Protein AF-G3I0Z3-F1 (afdb_monomer)

Secondary structure (DSSP, 8-state):
-EETTEE--EEEEE-SSS-EEEEEEETTTTEEEEE-GGGT-GGG-S-SS-EEEEEEEEPTTSSEEEEEEEETTSEEEEEEEETTTTEEEEEEEEE-SS------------S--SS--SS-------

Sequence (126 aa):
VQVGDQLETVFLLSGNDPAIHLYKENEELHQFEEQPVENLFPELTNLTSSVLWLDVRNLPGSSRRLSALGCQSGYVRVAHVDQKNREILQTWTVLQDGPISRVIVFSLSSPDALNFYSAFTFPFVV

Nearest PDB structures (foldseek):
  7fik-assembly1_H  TM=7.675E-01  e=3.551E-02  Xenopus laevis
  7b9c-assembly1_A  TM=4.647E-01  e=1.064E-01  Mus musculus
  7tbi-assembly1_Q1  TM=4.690E-01  e=2.293E-01  Saccharomyces cerevisiae
  7tbi-assembly1_Q2  TM=4.690E-01  e=2.558E-01  Saccharomyces cerevisiae
  2b5n-assembly4_D  TM=4.416E-01  e=3.756E-01  Homo sapiens

Radius of gyration: 16.63 Å; Cα contacts (8 Å, |Δi|>4): 247; chains: 1; bounding box: 37×35×47 Å

Solvent-accessible surface area (backbone atoms only — not comparable to full-atom values): 7728 Å² total; per-residue (Å²): 84,75,56,88,95,42,81,46,75,68,45,80,45,57,56,96,43,47,47,50,48,26,33,38,72,37,80,94,74,76,41,72,42,83,46,73,35,58,82,82,37,56,80,63,51,94,49,94,40,26,44,62,23,75,30,78,42,74,43,86,99,56,64,34,31,41,39,34,38,11,10,56,70,10,41,32,42,38,34,35,32,36,55,82,81,63,41,76,76,44,77,48,76,51,78,45,100,48,58,28,78,71,51,83,84,79,80,84,76,72,92,64,97,74,85,67,95,84,76,74,80,87,68,92,77,129

InterPro domains:
  IPR029982 Kaptin [PTHR15435] (1-112)

Foldseek 3Di:
DDDPPDDFDWDWDWDFDQAIWIWGADPVVRDTDTDDCLVQAVPRPDGPATWQEWDKADDPPAQKIWIWTWGQQQKIKIFIARRVVSDTPDMDIDHDPGGDNYDDDDDPDDPDPPDPVPDDDDDPDD

Organism: Cricetulus griseus (NCBI:txid10029)

Mean predicted aligned error: 8.07 Å

pLDDT: mean 86.12, std 18.74, range [33.62, 98.12]

Structure (mmCIF, N/CA/C/O backbone):
data_AF-G3I0Z3-F1
#
_entry.id   AF-G3I0Z3-F1
#
loop_
_atom_site.group_PDB
_atom_site.id
_atom_site.type_symbol
_atom_site.label_atom_id
_atom_site.label_alt_id
_atom_site.label_comp_id
_atom_site.label_asym_id
_atom_site.label_entity_id
_atom_site.label_seq_id
_atom_site.pdbx_PDB_ins_code
_atom_site.Cartn_x
_atom_site.Cartn_y
_atom_site.Cartn_z
_atom_site.occupancy
_atom_site.B_iso_or_equiv
_atom_site.auth_seq_id
_atom_site.auth_comp_id
_atom_site.auth_asym_id
_atom_site.auth_atom_id
_atom_site.pdbx_PDB_model_num
ATOM 1 N N . VAL A 1 1 ? -9.902 5.714 6.466 1.00 80.88 1 VAL A N 1
ATOM 2 C CA . VAL A 1 1 ? -9.617 4.358 6.995 1.00 80.88 1 VAL A CA 1
ATOM 3 C C . VAL A 1 1 ? -10.518 4.126 8.187 1.00 80.88 1 VAL A C 1
ATOM 5 O O . VAL A 1 1 ? -10.794 5.085 8.893 1.00 80.88 1 VAL A O 1
ATOM 8 N N . GLN A 1 2 ? -11.020 2.907 8.379 1.00 80.44 2 GLN A N 1
ATOM 9 C CA . GLN A 1 2 ? -11.811 2.588 9.566 1.00 80.44 2 GLN A CA 1
ATOM 10 C C . GLN A 1 2 ? -10.868 2.354 10.754 1.00 80.44 2 GLN A C 1
ATOM 12 O O . GLN A 1 2 ? -10.044 1.441 10.702 1.00 80.44 2 GLN A O 1
ATOM 17 N N . VAL A 1 3 ? -10.985 3.164 11.805 1.00 79.19 3 VAL A N 1
ATOM 18 C CA . VAL A 1 3 ? -10.242 3.017 13.063 1.00 79.19 3 VAL A CA 1
ATOM 19 C C . VAL A 1 3 ? -11.263 2.896 14.190 1.00 79.19 3 VAL A C 1
ATOM 21 O O . VAL A 1 3 ? -11.964 3.848 14.525 1.00 79.19 3 VAL A O 1
ATOM 24 N N . GLY A 1 4 ? -11.418 1.683 14.728 1.00 78.75 4 GLY A N 1
ATOM 25 C CA . GLY A 1 4 ? -12.546 1.372 15.611 1.00 78.75 4 GLY A CA 1
ATOM 26 C C . GLY A 1 4 ? -13.881 1.585 14.890 1.00 78.75 4 GLY A C 1
ATOM 27 O O . GLY A 1 4 ? -14.080 1.060 13.793 1.00 78.75 4 GLY A O 1
ATOM 28 N N . ASP A 1 5 ? -14.765 2.392 15.476 1.00 78.38 5 ASP A N 1
ATOM 29 C CA . ASP A 1 5 ? -16.071 2.741 14.896 1.00 78.38 5 ASP A CA 1
ATOM 30 C C . ASP A 1 5 ? -16.051 4.052 14.087 1.00 78.38 5 ASP A C 1
ATOM 32 O O . ASP A 1 5 ? -17.073 4.444 13.523 1.00 78.38 5 ASP A O 1
ATOM 36 N N . GLN A 1 6 ? -14.893 4.709 13.961 1.00 82.81 6 GLN A N 1
ATOM 37 C CA . GLN A 1 6 ? -14.759 5.988 13.264 1.00 82.81 6 GLN A CA 1
ATOM 38 C C . GLN A 1 6 ? -14.067 5.859 11.904 1.00 82.81 6 GLN A C 1
ATOM 40 O O . GLN A 1 6 ? -13.172 5.036 11.690 1.00 82.81 6 GLN A O 1
ATOM 45 N N . LEU A 1 7 ? -14.496 6.712 10.972 1.00 85.56 7 LEU A N 1
ATOM 46 C CA . LEU A 1 7 ? -13.832 6.918 9.692 1.00 85.56 7 LEU A CA 1
ATOM 47 C C . LEU A 1 7 ? -12.870 8.090 9.820 1.00 85.56 7 LEU A C 1
ATOM 49 O O . LEU A 1 7 ? -13.293 9.231 9.970 1.00 85.56 7 LEU A O 1
ATOM 53 N N . GLU A 1 8 ? -11.584 7.796 9.696 1.00 87.38 8 GLU A N 1
ATOM 54 C CA . GLU A 1 8 ? -10.531 8.800 9.783 1.00 87.38 8 GLU A CA 1
ATOM 55 C C . GLU A 1 8 ? -9.909 9.073 8.413 1.00 87.38 8 GLU A C 1
ATOM 57 O O . GLU A 1 8 ? -9.746 8.163 7.584 1.00 87.38 8 GLU A O 1
ATOM 62 N N . THR A 1 9 ? -9.523 10.326 8.185 1.00 90.00 9 THR A N 1
ATOM 63 C CA . THR A 1 9 ? -8.733 10.720 7.016 1.00 90.00 9 THR A CA 1
ATOM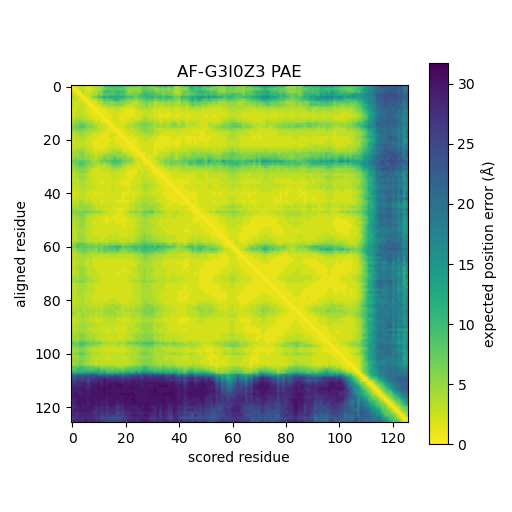 64 C C . THR A 1 9 ? -7.254 10.610 7.358 1.00 90.00 9 THR A C 1
ATOM 66 O O . THR A 1 9 ? -6.803 11.109 8.383 1.00 90.00 9 THR A O 1
ATOM 69 N N . VAL A 1 10 ? -6.500 9.944 6.490 1.00 94.06 10 VAL A N 1
ATOM 70 C CA . VAL A 1 10 ? -5.052 9.776 6.627 1.00 94.06 10 VAL A CA 1
ATOM 71 C C . VAL A 1 10 ? -4.386 10.030 5.285 1.00 94.06 10 VAL A C 1
ATOM 73 O O . VAL A 1 10 ? -4.999 9.809 4.236 1.00 94.06 10 VAL A O 1
ATOM 76 N N . PHE A 1 11 ? -3.126 10.444 5.317 1.00 95.19 11 PHE A N 1
ATOM 77 C CA . PHE A 1 11 ? -2.294 10.580 4.129 1.00 95.19 11 PHE A CA 1
ATOM 78 C C . PHE A 1 11 ? -1.256 9.466 4.087 1.00 95.19 11 PHE A C 1
ATOM 80 O O . PHE A 1 11 ? -0.644 9.138 5.099 1.00 95.19 11 PHE A O 1
ATOM 87 N N . LEU A 1 12 ? -1.062 8.890 2.903 1.00 96.38 12 LEU A N 1
ATOM 88 C CA . LEU A 1 12 ? 0.013 7.948 2.617 1.00 96.38 12 LEU A CA 1
ATOM 89 C C . LEU A 1 12 ? 0.968 8.623 1.641 1.00 96.38 12 LEU A C 1
ATOM 91 O O . LEU A 1 12 ? 0.545 9.037 0.561 1.00 96.38 12 LEU A O 1
ATOM 95 N N . LEU A 1 13 ? 2.234 8.740 2.024 1.00 96.12 13 LEU A N 1
ATOM 96 C CA . LEU A 1 13 ? 3.271 9.394 1.234 1.00 96.12 13 LEU A CA 1
ATOM 97 C C . LEU A 1 13 ? 4.432 8.428 1.030 1.00 96.12 13 LEU A C 1
ATOM 99 O O . LEU A 1 13 ? 4.866 7.779 1.974 1.00 96.12 13 LEU A O 1
ATOM 103 N N . SER A 1 14 ? 4.946 8.332 -0.193 1.00 94.75 14 SER A N 1
ATOM 104 C CA . SER A 1 14 ? 6.209 7.635 -0.446 1.00 94.75 14 SER A CA 1
ATOM 105 C C . SER A 1 14 ? 7.317 8.647 -0.710 1.00 94.75 14 SER A C 1
ATOM 107 O O . SER A 1 14 ? 7.067 9.710 -1.285 1.00 94.75 14 SER A O 1
ATOM 109 N N . GLY A 1 15 ? 8.520 8.321 -0.246 1.00 91.06 15 GLY A N 1
ATOM 110 C CA . GLY A 1 15 ? 9.726 9.116 -0.415 1.00 91.06 15 GLY A CA 1
ATOM 111 C C . GLY A 1 15 ? 10.734 8.460 -1.359 1.00 91.06 15 GLY A C 1
ATOM 112 O O . GLY A 1 15 ? 10.395 7.681 -2.248 1.00 91.06 15 GLY A O 1
ATOM 113 N N . ASN A 1 16 ? 12.007 8.799 -1.159 1.00 92.88 16 ASN A N 1
ATOM 114 C CA . ASN A 1 16 ? 13.136 8.183 -1.867 1.00 92.88 16 ASN A CA 1
ATOM 115 C C . ASN A 1 16 ? 13.752 7.008 -1.080 1.00 92.88 16 ASN A C 1
ATOM 117 O O . ASN A 1 16 ? 14.904 6.630 -1.280 1.00 92.88 16 ASN A O 1
ATOM 121 N N . ASP A 1 17 ? 12.995 6.455 -0.150 1.00 95.88 17 ASP A N 1
ATOM 122 C CA . ASP A 1 17 ? 13.341 5.337 0.703 1.00 95.88 17 ASP A CA 1
ATOM 123 C C . ASP A 1 17 ? 12.342 4.188 0.478 1.00 95.88 17 ASP A C 1
ATOM 125 O O . ASP A 1 17 ? 11.255 4.390 -0.074 1.00 95.88 17 ASP A O 1
ATOM 129 N N . PRO A 1 18 ? 12.691 2.945 0.848 1.00 95.69 18 PRO A N 1
ATOM 130 C CA . PRO A 1 18 ? 11.817 1.792 0.662 1.00 95.69 18 PRO A CA 1
ATOM 131 C C . PRO A 1 18 ? 10.715 1.744 1.738 1.00 95.69 18 PRO A C 1
ATOM 133 O O . PRO A 1 18 ? 10.554 0.737 2.429 1.00 95.69 18 PRO A O 1
ATOM 136 N N . ALA A 1 19 ? 9.962 2.835 1.889 1.00 96.25 19 ALA A N 1
ATOM 137 C CA . ALA A 1 19 ? 8.889 2.973 2.861 1.00 96.25 19 ALA A CA 1
ATOM 138 C C . ALA A 1 19 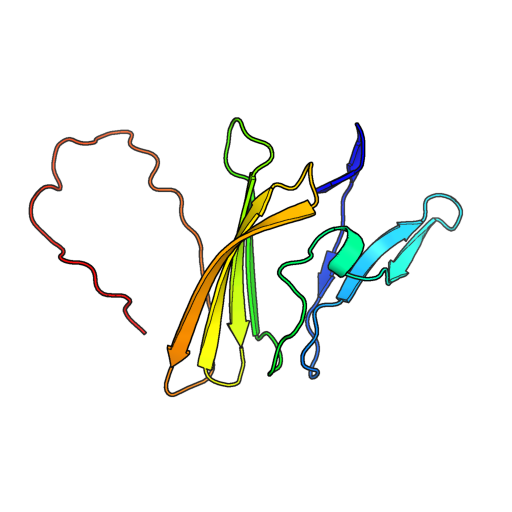? 7.705 3.792 2.316 1.00 96.25 19 ALA A C 1
ATOM 140 O O . ALA A 1 19 ? 7.787 4.523 1.321 1.00 96.25 19 ALA A O 1
ATOM 141 N N . ILE A 1 20 ? 6.569 3.626 2.991 1.00 97.25 20 ILE A N 1
ATOM 142 C CA . ILE A 1 20 ? 5.393 4.481 2.862 1.00 97.25 20 ILE A CA 1
ATOM 143 C C . ILE A 1 20 ? 5.114 5.051 4.250 1.00 97.25 20 ILE A C 1
ATOM 145 O O . ILE A 1 20 ? 4.935 4.300 5.206 1.00 97.25 20 ILE A O 1
ATOM 149 N N . HIS A 1 21 ? 5.055 6.373 4.340 1.00 96.81 21 HIS A N 1
ATOM 150 C CA . HIS A 1 21 ? 4.808 7.127 5.560 1.00 96.81 21 HIS A CA 1
ATOM 151 C C . HIS A 1 21 ? 3.316 7.413 5.698 1.00 96.81 21 HIS A C 1
ATOM 153 O O . HIS A 1 21 ? 2.673 7.912 4.768 1.00 96.81 21 HIS A O 1
ATOM 159 N N . LEU A 1 22 ? 2.765 7.093 6.865 1.00 96.94 22 LEU A N 1
ATOM 160 C CA . LEU A 1 22 ? 1.376 7.348 7.215 1.00 96.94 22 LEU A CA 1
ATOM 161 C C . LEU A 1 22 ? 1.307 8.607 8.075 1.00 96.94 22 LEU A C 1
ATOM 163 O O . LEU A 1 22 ? 1.879 8.638 9.157 1.00 96.94 22 LEU A O 1
ATOM 167 N N . TYR A 1 23 ? 0.550 9.605 7.634 1.00 96.44 23 TYR A N 1
ATOM 168 C CA . TYR A 1 23 ? 0.248 10.790 8.430 1.00 96.44 23 TYR A CA 1
ATOM 169 C C . TYR A 1 23 ? -1.219 10.785 8.841 1.00 96.44 23 TYR A C 1
ATOM 171 O O . TYR A 1 23 ? -2.114 10.667 7.998 1.00 96.44 23 TYR A O 1
ATOM 179 N N . LYS A 1 24 ? -1.462 10.929 10.142 1.00 93.81 24 LYS A N 1
ATOM 180 C CA . LYS A 1 24 ? -2.796 10.990 10.743 1.00 93.81 24 LYS A CA 1
ATOM 181 C C . LYS A 1 24 ? -2.949 12.301 11.513 1.00 93.81 24 LYS A C 1
ATOM 183 O O . LYS A 1 24 ? -1.983 12.801 12.081 1.00 93.81 24 LYS A O 1
ATOM 188 N N . GLU A 1 25 ? -4.155 12.856 11.506 1.00 91.69 25 GLU A N 1
ATOM 189 C CA . GLU A 1 25 ? -4.479 14.052 12.281 1.00 91.69 25 GLU A CA 1
ATOM 190 C C . GLU A 1 25 ? -4.406 13.766 13.786 1.00 91.69 25 GLU A C 1
ATOM 192 O O . GLU A 1 25 ? -4.967 12.788 14.284 1.00 91.69 25 GLU A O 1
ATOM 197 N N . ASN A 1 26 ? -3.712 14.644 14.498 1.00 88.88 26 ASN A N 1
ATOM 198 C CA . ASN A 1 26 ? -3.753 14.762 15.940 1.00 88.88 26 ASN A CA 1
ATOM 199 C C . ASN A 1 26 ? -4.694 15.927 16.280 1.00 88.88 26 ASN A C 1
ATOM 201 O O . ASN A 1 26 ? -4.323 17.095 16.138 1.00 88.88 26 ASN A O 1
ATOM 205 N N . GLU A 1 27 ? -5.920 15.602 16.698 1.00 87.00 27 GLU A N 1
ATOM 206 C CA . GLU A 1 27 ? -6.965 16.592 16.987 1.00 87.00 27 GLU A CA 1
ATOM 207 C C . GLU A 1 27 ? -6.578 17.549 18.124 1.00 87.00 27 GLU A C 1
ATOM 209 O O . GLU A 1 27 ? -6.965 18.714 18.094 1.00 87.00 27 GLU A O 1
ATOM 214 N N . GLU A 1 28 ? -5.787 17.088 19.100 1.00 88.88 28 GLU A N 1
ATOM 215 C CA . GLU A 1 28 ? -5.358 17.905 20.244 1.00 88.88 28 GLU A CA 1
ATOM 216 C C . GLU A 1 28 ? -4.359 18.992 19.833 1.00 88.88 28 GLU A C 1
ATOM 218 O O . GLU A 1 28 ? -4.345 20.085 20.400 1.00 88.88 28 GLU A O 1
ATOM 223 N N . LEU A 1 29 ? -3.520 18.688 18.841 1.00 89.56 29 LEU A N 1
ATOM 224 C CA . LEU A 1 29 ? -2.461 19.574 18.360 1.00 89.56 29 LEU A CA 1
ATOM 225 C C . LEU A 1 29 ? -2.814 20.266 17.035 1.00 89.56 29 LEU A C 1
ATOM 227 O O . LEU A 1 29 ? -2.025 21.077 16.550 1.00 89.56 29 LEU A O 1
ATOM 231 N N . HIS A 1 30 ? -3.984 19.966 16.459 1.00 87.81 30 HIS A N 1
ATOM 232 C CA . HIS A 1 30 ? -4.445 20.460 15.156 1.00 87.81 30 HIS A CA 1
ATOM 233 C C . HIS A 1 30 ? -3.385 20.319 14.045 1.00 87.81 30 HIS A C 1
ATOM 235 O O . HIS A 1 30 ? -3.216 21.208 13.207 1.00 87.81 30 HIS A O 1
ATOM 241 N N . GLN A 1 31 ? -2.645 19.207 14.052 1.00 92.50 31 GLN A N 1
ATOM 242 C CA . GLN A 1 31 ? -1.565 18.933 13.102 1.00 92.50 31 GLN A CA 1
ATOM 243 C C . GLN A 1 31 ? -1.579 17.475 12.646 1.00 92.50 31 GLN A C 1
ATOM 245 O O . GLN A 1 31 ? -2.113 16.605 13.327 1.00 92.50 31 GLN A O 1
ATOM 250 N N . PHE A 1 32 ? -0.962 17.196 11.499 1.00 93.38 32 PHE A N 1
ATOM 251 C CA . PHE A 1 32 ? -0.734 15.825 11.048 1.00 93.38 32 PHE A CA 1
ATOM 252 C C . PHE A 1 32 ? 0.601 15.314 11.578 1.00 93.38 32 PHE A C 1
ATOM 254 O O . PHE A 1 32 ? 1.628 15.970 11.415 1.00 93.38 32 PHE A O 1
ATOM 261 N N . GLU A 1 33 ? 0.584 14.126 12.168 1.00 94.62 33 GLU A N 1
ATOM 262 C CA . GLU A 1 33 ? 1.770 13.465 12.703 1.00 94.62 33 GLU A CA 1
ATOM 263 C C . GLU A 1 33 ? 2.010 12.145 11.987 1.00 94.62 33 GLU A C 1
ATOM 265 O O . GLU A 1 33 ? 1.072 11.440 11.601 1.00 94.62 33 GLU A O 1
ATOM 270 N N . GLU A 1 34 ? 3.285 11.815 11.817 1.00 95.62 34 GLU A N 1
ATOM 271 C CA . GLU A 1 34 ? 3.687 10.534 11.262 1.00 95.62 34 GLU A CA 1
ATOM 272 C C . GLU A 1 34 ? 3.405 9.417 12.268 1.00 95.62 34 GLU A C 1
ATOM 274 O O . GLU A 1 34 ? 3.737 9.517 13.450 1.00 95.62 34 GLU A O 1
ATOM 279 N N . GLN A 1 35 ? 2.781 8.348 11.793 1.00 94.69 35 GLN A N 1
ATOM 280 C CA . GLN A 1 35 ? 2.442 7.163 12.565 1.00 94.69 35 GLN A CA 1
ATOM 281 C C . GLN A 1 35 ? 3.004 5.921 11.864 1.00 94.69 35 GLN A C 1
ATOM 283 O O . GLN A 1 35 ? 3.119 5.913 10.635 1.00 94.69 35 GLN A O 1
ATOM 288 N N . PRO A 1 36 ? 3.303 4.839 12.604 1.00 95.25 36 PRO A N 1
ATOM 289 C CA . PRO A 1 36 ? 3.735 3.586 11.995 1.00 95.25 36 PRO A CA 1
ATOM 290 C C . PRO A 1 36 ? 2.675 3.065 11.020 1.00 95.25 36 PRO A C 1
ATOM 292 O O . PRO A 1 36 ? 1.510 2.864 11.389 1.00 95.25 36 PRO A O 1
ATOM 295 N N . VAL A 1 37 ? 3.072 2.865 9.763 1.00 95.75 37 VAL A N 1
ATOM 296 C CA . VAL A 1 37 ? 2.160 2.486 8.678 1.00 95.75 37 VAL A CA 1
ATOM 297 C C . VAL A 1 37 ? 1.547 1.109 8.922 1.00 95.75 37 VAL A C 1
ATOM 299 O O . VAL A 1 37 ? 0.366 0.907 8.649 1.00 95.75 37 VAL A O 1
ATOM 302 N N . GLU A 1 38 ? 2.296 0.191 9.534 1.00 94.94 38 GLU A N 1
ATOM 303 C CA . GLU A 1 38 ? 1.893 -1.175 9.872 1.00 94.94 38 GLU A CA 1
ATOM 304 C C . GLU A 1 38 ? 0.654 -1.250 10.772 1.00 94.94 38 GLU A C 1
ATOM 306 O O . GLU A 1 38 ? -0.087 -2.232 10.712 1.00 94.94 38 GLU A O 1
ATOM 311 N N . ASN A 1 39 ? 0.379 -0.201 11.554 1.00 93.06 39 ASN A N 1
ATOM 312 C CA . ASN A 1 39 ? -0.762 -0.159 12.468 1.00 93.06 39 ASN A CA 1
ATOM 313 C C . ASN A 1 39 ? -2.105 -0.155 11.730 1.00 93.06 39 ASN A C 1
ATOM 315 O O . ASN A 1 39 ? -3.100 -0.663 12.254 1.00 93.06 39 ASN A O 1
ATOM 319 N N . LEU A 1 40 ? -2.143 0.441 10.534 1.00 93.88 40 LEU A N 1
ATOM 320 C CA . LEU A 1 40 ? -3.347 0.559 9.704 1.00 93.88 40 LEU A CA 1
ATOM 321 C C . LEU A 1 40 ? -3.200 -0.136 8.348 1.00 93.88 40 LEU A C 1
ATOM 323 O O . LEU A 1 40 ? -4.204 -0.495 7.729 1.00 93.88 40 LEU A O 1
ATOM 327 N N . PHE A 1 41 ? -1.965 -0.313 7.883 1.00 96.38 41 PHE A N 1
ATOM 328 C CA . PHE A 1 41 ? -1.579 -0.812 6.570 1.00 96.38 41 PHE A CA 1
ATOM 329 C C . PHE A 1 41 ? -0.424 -1.815 6.656 1.00 96.38 41 PHE A C 1
ATOM 331 O O . PHE A 1 41 ? 0.684 -1.532 6.193 1.00 96.38 41 PHE A O 1
ATOM 338 N N . PRO A 1 42 ? -0.670 -3.017 7.213 1.00 96.06 42 PRO A N 1
ATOM 339 C CA . PRO A 1 42 ? 0.356 -4.054 7.335 1.00 96.06 42 PRO A CA 1
ATOM 340 C C . PRO A 1 42 ? 0.971 -4.447 5.982 1.00 96.06 42 PRO A C 1
ATOM 342 O O . PRO A 1 42 ? 2.135 -4.836 5.911 1.00 96.06 42 PRO A O 1
ATOM 345 N N . GLU A 1 43 ? 0.218 -4.316 4.888 1.00 96.94 43 GLU A N 1
ATOM 346 C CA . GLU A 1 43 ? 0.655 -4.670 3.540 1.00 96.94 43 GLU A CA 1
ATOM 347 C C . GLU A 1 43 ? 1.673 -3.708 2.910 1.00 96.94 43 GLU A C 1
ATOM 349 O O . GLU A 1 43 ? 2.321 -4.065 1.920 1.00 96.94 43 GLU A O 1
ATOM 354 N N . LEU A 1 44 ? 1.821 -2.507 3.476 1.00 96.81 44 LEU A N 1
ATOM 355 C CA . LEU A 1 44 ? 2.703 -1.444 2.979 1.00 96.81 44 LEU A CA 1
ATOM 356 C C . LEU A 1 44 ? 4.090 -1.466 3.644 1.00 96.81 44 LEU A C 1
ATOM 358 O O . LEU A 1 44 ? 4.837 -0.496 3.576 1.00 96.81 44 LEU A O 1
ATOM 362 N N . THR A 1 45 ? 4.438 -2.590 4.268 1.00 95.44 45 THR A N 1
ATOM 363 C CA . THR A 1 45 ? 5.717 -2.825 4.947 1.00 95.44 45 THR A CA 1
ATOM 364 C C . THR A 1 45 ? 6.627 -3.743 4.127 1.00 95.44 45 THR A C 1
ATOM 366 O O . THR A 1 45 ? 6.210 -4.337 3.123 1.00 95.44 45 THR A O 1
ATOM 369 N N . ASN A 1 46 ? 7.882 -3.903 4.566 1.00 94.56 46 ASN A N 1
ATOM 370 C CA . ASN A 1 46 ? 8.852 -4.826 3.962 1.00 94.56 46 ASN A CA 1
ATOM 371 C C . ASN A 1 46 ? 8.998 -4.607 2.449 1.00 94.56 46 ASN A C 1
ATOM 373 O O . ASN A 1 46 ? 8.868 -5.533 1.636 1.00 94.56 46 ASN A O 1
ATOM 377 N N . LEU A 1 47 ? 9.188 -3.346 2.070 1.00 95.31 47 LEU A N 1
ATOM 378 C CA . LEU A 1 47 ? 9.448 -2.943 0.699 1.00 95.31 47 LEU A CA 1
ATOM 379 C C . LEU A 1 47 ? 10.958 -2.976 0.462 1.00 95.31 47 LEU A C 1
ATOM 381 O O . LEU A 1 47 ? 11.756 -2.736 1.363 1.00 95.31 47 LEU A O 1
ATOM 385 N N . THR A 1 48 ? 11.358 -3.314 -0.757 1.00 91.81 48 THR A N 1
ATOM 386 C CA . THR A 1 48 ? 12.772 -3.432 -1.147 1.00 91.81 48 THR A CA 1
ATOM 387 C C . THR A 1 48 ? 13.247 -2.245 -1.983 1.00 91.81 48 THR A C 1
ATOM 389 O O . THR A 1 48 ? 14.418 -2.168 -2.343 1.00 91.81 48 THR A O 1
ATOM 392 N N . SER A 1 49 ? 12.337 -1.333 -2.335 1.00 96.31 49 SER A N 1
ATOM 393 C CA . SER A 1 49 ? 12.566 -0.207 -3.238 1.00 96.31 49 SER A CA 1
ATOM 394 C C . SER A 1 49 ? 11.480 0.854 -3.044 1.00 96.31 49 SER A C 1
ATOM 396 O O . SER A 1 49 ? 10.360 0.518 -2.653 1.00 96.31 49 SER A O 1
ATOM 398 N N . SER A 1 50 ? 11.809 2.112 -3.339 1.00 97.19 50 SER A N 1
ATOM 399 C CA . SER A 1 50 ? 10.902 3.259 -3.246 1.00 97.19 50 SER A CA 1
ATOM 400 C C . SER A 1 50 ? 9.646 3.056 -4.092 1.00 97.19 50 SER A C 1
ATOM 402 O O . SER A 1 50 ? 9.722 2.588 -5.236 1.00 97.19 50 SER A O 1
ATOM 404 N N . VAL A 1 51 ? 8.485 3.390 -3.529 1.00 97.69 51 VAL A N 1
ATOM 405 C CA . VAL A 1 51 ? 7.186 3.235 -4.193 1.00 97.69 51 VAL A CA 1
ATOM 406 C C . VAL A 1 51 ? 6.909 4.477 -5.026 1.00 97.69 51 VAL A C 1
ATOM 408 O O . VAL A 1 51 ? 6.876 5.593 -4.527 1.00 97.69 51 VAL A O 1
ATOM 411 N N . LEU A 1 52 ? 6.693 4.284 -6.320 1.00 96.69 52 LEU A N 1
ATOM 412 C CA . LEU A 1 52 ? 6.392 5.370 -7.251 1.00 96.69 52 LEU A CA 1
ATOM 413 C C . LEU A 1 52 ? 4.888 5.569 -7.431 1.00 96.69 52 LEU A C 1
ATOM 415 O O . LEU A 1 52 ? 4.442 6.668 -7.755 1.00 96.69 52 LEU A O 1
ATOM 419 N N . TRP A 1 53 ? 4.099 4.513 -7.222 1.00 96.75 53 TRP A N 1
ATOM 420 C CA . TRP A 1 53 ? 2.649 4.587 -7.306 1.00 96.75 53 TRP A CA 1
ATOM 421 C C . TRP A 1 53 ? 1.978 3.643 -6.313 1.00 96.75 53 TRP A C 1
ATOM 423 O O . TRP A 1 53 ? 2.411 2.503 -6.141 1.00 96.75 53 TRP A O 1
ATOM 433 N N . LEU A 1 54 ? 0.887 4.110 -5.711 1.00 97.19 54 LEU A N 1
ATOM 434 C CA . LEU A 1 54 ? 0.047 3.365 -4.783 1.00 97.19 54 LEU A CA 1
ATOM 435 C C . LEU A 1 54 ? -1.426 3.594 -5.150 1.00 97.19 54 LEU A C 1
ATOM 437 O O . LEU A 1 54 ? -1.858 4.735 -5.293 1.00 97.19 54 LEU A O 1
ATOM 441 N N . ASP A 1 55 ? -2.201 2.520 -5.276 1.00 96.56 55 ASP A N 1
ATOM 442 C CA . ASP A 1 55 ? -3.659 2.572 -5.401 1.00 96.56 55 ASP A CA 1
ATOM 443 C C . ASP A 1 55 ? -4.292 1.687 -4.325 1.00 96.56 55 ASP A C 1
ATOM 445 O O . ASP A 1 55 ? -3.983 0.500 -4.216 1.00 96.56 55 ASP A O 1
ATOM 449 N N . VAL A 1 56 ? -5.168 2.277 -3.511 1.00 95.00 56 VAL A N 1
ATOM 450 C CA . VAL A 1 56 ? -5.842 1.605 -2.395 1.00 95.00 56 VAL A CA 1
ATOM 451 C C . VAL A 1 56 ? -7.344 1.703 -2.604 1.00 95.00 56 VAL A C 1
ATOM 453 O O . VAL A 1 56 ? -7.911 2.792 -2.702 1.00 95.00 56 VAL A O 1
ATOM 456 N N . ARG A 1 57 ? -8.011 0.551 -2.644 1.00 92.81 57 ARG A N 1
ATOM 457 C CA . ARG A 1 57 ? -9.444 0.435 -2.918 1.00 92.81 57 ARG A CA 1
ATOM 458 C C . ARG A 1 57 ? -10.134 -0.428 -1.880 1.00 92.81 57 ARG A C 1
ATOM 460 O O . ARG A 1 57 ? -9.831 -1.608 -1.734 1.00 92.81 57 ARG A O 1
ATOM 467 N N . ASN A 1 58 ? -11.123 0.146 -1.206 1.00 91.62 58 ASN A N 1
ATOM 468 C CA . ASN A 1 58 ? -12.026 -0.612 -0.345 1.00 91.62 58 ASN A CA 1
ATOM 469 C C . ASN A 1 58 ? -13.000 -1.431 -1.199 1.00 91.62 58 ASN A C 1
ATOM 471 O O . ASN A 1 58 ? -13.542 -0.925 -2.183 1.00 91.62 58 ASN A O 1
ATOM 475 N N . LEU A 1 59 ? -13.234 -2.684 -0.812 1.00 89.75 59 LEU A N 1
ATOM 476 C CA . LEU A 1 59 ? -14.201 -3.554 -1.470 1.00 89.75 59 LEU A CA 1
ATOM 477 C C . LEU A 1 59 ? -15.607 -3.276 -0.913 1.00 89.75 59 LEU A C 1
ATOM 479 O O . LEU A 1 59 ? -15.804 -3.364 0.305 1.00 89.75 59 LEU A O 1
ATOM 483 N N . PRO A 1 60 ? -16.595 -2.954 -1.770 1.00 86.44 60 PRO A N 1
ATOM 484 C CA . PRO A 1 60 ? -17.931 -2.574 -1.322 1.00 86.44 60 PRO A CA 1
ATOM 485 C C . PRO A 1 60 ? -18.596 -3.705 -0.530 1.00 86.44 60 PRO A C 1
ATOM 487 O O . PRO A 1 60 ? -18.457 -4.880 -0.865 1.00 86.44 60 PRO A O 1
ATOM 490 N N . GLY A 1 61 ? -19.325 -3.346 0.529 1.00 83.88 61 GLY A N 1
ATOM 491 C CA . GLY A 1 61 ? -20.053 -4.310 1.363 1.00 83.88 61 GLY A CA 1
ATOM 492 C C . GLY A 1 61 ? -19.173 -5.180 2.268 1.00 83.88 61 GLY A C 1
ATOM 493 O O . GLY A 1 61 ? -19.658 -6.168 2.811 1.00 83.88 61 GLY A O 1
ATOM 494 N N . SER A 1 62 ? -17.892 -4.842 2.445 1.00 88.00 62 SER A N 1
ATOM 495 C CA . SER A 1 62 ? -16.979 -5.590 3.313 1.00 88.00 62 SER A CA 1
ATOM 496 C C . SER A 1 62 ? -15.986 -4.675 4.036 1.00 88.00 62 SER A C 1
ATOM 498 O O . SER A 1 62 ? -15.791 -3.528 3.643 1.00 88.00 62 SER A O 1
ATOM 500 N N . SER A 1 63 ? -15.304 -5.200 5.059 1.00 89.75 63 SER A N 1
ATOM 501 C CA . SER A 1 63 ? -14.135 -4.560 5.688 1.00 89.75 63 SER A CA 1
ATOM 502 C C . SER A 1 63 ? -12.838 -4.796 4.909 1.00 89.75 63 SER A C 1
ATOM 504 O O . SER A 1 63 ? -11.751 -4.574 5.435 1.00 89.75 63 SER A O 1
ATOM 506 N N . ARG A 1 64 ? -12.909 -5.286 3.669 1.00 93.25 64 ARG A N 1
ATOM 507 C CA . ARG A 1 64 ? -11.728 -5.690 2.905 1.00 93.25 64 ARG A CA 1
ATOM 508 C C . ARG A 1 64 ? -11.249 -4.570 1.996 1.00 93.25 64 ARG A C 1
ATOM 510 O O . ARG A 1 64 ? -12.033 -3.725 1.564 1.00 93.25 64 AR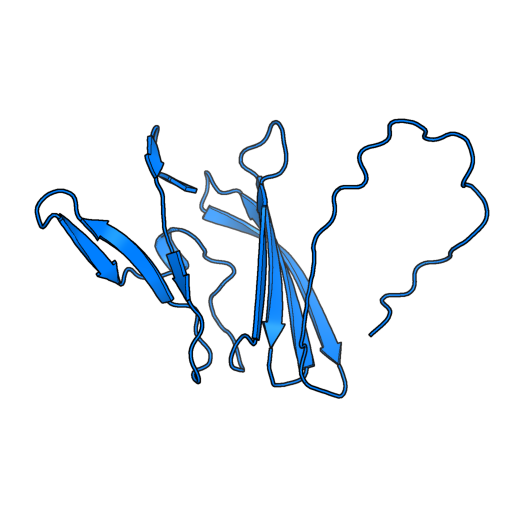G A O 1
ATOM 517 N N . ARG A 1 65 ? -9.959 -4.570 1.683 1.00 94.81 65 ARG A N 1
ATOM 518 C CA . ARG A 1 65 ? -9.372 -3.677 0.682 1.00 94.81 65 ARG A CA 1
ATOM 519 C C . ARG A 1 65 ? -8.353 -4.390 -0.186 1.00 94.81 65 ARG A C 1
ATOM 521 O O . ARG A 1 65 ? -7.766 -5.390 0.224 1.00 94.81 65 ARG A O 1
ATOM 528 N N . LEU A 1 66 ? -8.151 -3.835 -1.371 1.00 96.44 66 LEU A N 1
ATOM 529 C CA . LEU A 1 66 ? -7.034 -4.128 -2.248 1.00 96.44 66 LEU A CA 1
ATOM 530 C C . LEU A 1 66 ? -6.084 -2.937 -2.243 1.00 96.44 66 LEU A C 1
ATOM 532 O O . LEU A 1 66 ? -6.512 -1.807 -2.467 1.00 96.44 66 LEU A O 1
ATOM 536 N N . SER A 1 67 ? -4.807 -3.211 -2.026 1.00 97.31 67 SER A N 1
ATOM 537 C CA . SER A 1 67 ? -3.731 -2.228 -2.113 1.00 97.31 67 SER A CA 1
ATOM 538 C C . SER A 1 67 ? -2.750 -2.707 -3.173 1.00 97.31 67 SER A C 1
ATOM 540 O O . SER A 1 67 ? -2.248 -3.827 -3.085 1.00 97.31 67 SER A O 1
ATOM 542 N N . ALA A 1 68 ? -2.497 -1.889 -4.185 1.00 97.81 68 ALA A N 1
ATOM 543 C CA . ALA A 1 68 ? -1.537 -2.165 -5.241 1.00 97.81 68 ALA A CA 1
ATOM 544 C C . ALA A 1 68 ? -0.441 -1.103 -5.227 1.00 97.81 68 ALA A C 1
ATOM 546 O O . ALA A 1 68 ? -0.740 0.089 -5.225 1.00 97.81 68 ALA A O 1
ATOM 547 N N . LEU A 1 69 ? 0.817 -1.532 -5.238 1.00 97.94 69 LEU A N 1
ATOM 548 C CA . LEU A 1 69 ? 1.980 -0.653 -5.284 1.00 97.94 69 LEU A CA 1
ATOM 549 C C . LEU A 1 69 ? 2.910 -1.030 -6.432 1.00 97.94 69 LEU A C 1
ATOM 551 O O . LEU A 1 69 ? 3.027 -2.203 -6.793 1.00 97.94 69 LEU A O 1
ATOM 555 N N . GLY A 1 70 ? 3.565 -0.016 -6.985 1.00 97.75 70 GLY A N 1
ATOM 556 C CA . GLY A 1 70 ? 4.605 -0.134 -7.995 1.00 97.75 70 GLY A CA 1
ATOM 557 C C . GLY A 1 70 ? 5.861 0.606 -7.555 1.00 97.75 70 GLY A C 1
ATOM 558 O O . GLY A 1 70 ? 5.784 1.760 -7.134 1.00 97.75 70 GLY A O 1
ATOM 559 N N . CYS A 1 71 ? 7.011 -0.053 -7.644 1.00 97.88 71 CYS A N 1
ATOM 560 C CA . CYS A 1 71 ? 8.291 0.466 -7.177 1.00 97.88 71 CYS A CA 1
ATOM 561 C C . CYS A 1 71 ? 9.211 0.910 -8.319 1.00 97.88 71 CYS A C 1
ATOM 563 O O . CYS A 1 71 ? 9.087 0.486 -9.471 1.00 97.88 71 CYS A O 1
ATOM 565 N N . GLN A 1 72 ? 10.224 1.695 -7.958 1.00 97.12 72 GLN A N 1
ATOM 566 C CA . GLN A 1 72 ? 11.293 2.125 -8.859 1.00 97.12 72 GLN A CA 1
ATOM 567 C C . GLN A 1 72 ? 12.103 0.955 -9.436 1.00 97.12 72 GLN A C 1
ATOM 569 O O . GLN A 1 72 ? 12.586 1.035 -10.559 1.00 97.12 72 GLN A O 1
ATOM 574 N N . SER A 1 73 ? 12.228 -0.144 -8.695 1.00 96.88 73 SER A N 1
ATOM 575 C CA . SER A 1 73 ? 12.917 -1.367 -9.135 1.00 96.88 73 SER A CA 1
ATOM 576 C C . SER A 1 73 ? 12.147 -2.217 -10.152 1.00 96.88 73 SER A C 1
ATOM 578 O O . SER A 1 73 ? 12.653 -3.258 -10.553 1.00 96.88 73 SER A O 1
ATOM 580 N N . GLY A 1 74 ? 10.918 -1.839 -10.515 1.00 97.00 74 GLY A N 1
ATOM 581 C CA . GLY A 1 74 ? 10.022 -2.695 -11.299 1.00 97.00 74 GLY A CA 1
ATOM 582 C C . GLY A 1 74 ? 9.215 -3.688 -10.464 1.00 97.00 74 GLY A C 1
ATOM 583 O O . GLY A 1 74 ? 8.384 -4.419 -11.000 1.00 97.00 74 GLY A O 1
ATOM 584 N N . TYR A 1 75 ? 9.416 -3.721 -9.145 1.00 97.62 75 TYR A N 1
ATOM 585 C CA . TYR A 1 75 ? 8.616 -4.550 -8.249 1.00 97.62 75 TYR A CA 1
ATOM 586 C C . TYR A 1 75 ? 7.173 -4.036 -8.162 1.00 97.62 75 TYR A C 1
ATOM 588 O O . TYR A 1 75 ? 6.934 -2.865 -7.869 1.00 97.62 75 TYR A O 1
ATOM 596 N N . VAL A 1 76 ? 6.212 -4.929 -8.380 1.00 97.94 76 VAL A N 1
ATOM 597 C CA . VAL A 1 76 ? 4.781 -4.689 -8.184 1.00 97.94 76 VAL A CA 1
ATOM 598 C C . VAL A 1 76 ? 4.277 -5.645 -7.117 1.00 97.94 76 VAL A C 1
ATOM 600 O O . VAL A 1 76 ? 4.557 -6.847 -7.164 1.00 97.94 76 VAL A O 1
ATOM 603 N N . ARG A 1 77 ? 3.480 -5.131 -6.182 1.00 97.69 77 ARG A N 1
ATOM 604 C CA . ARG A 1 77 ? 2.768 -5.942 -5.193 1.00 97.69 77 ARG A CA 1
ATOM 605 C C . ARG A 1 77 ? 1.301 -5.553 -5.173 1.00 97.69 77 ARG A C 1
ATOM 607 O O . ARG A 1 77 ? 0.972 -4.374 -5.125 1.00 97.69 77 ARG A O 1
ATOM 614 N N . VAL A 1 78 ? 0.432 -6.553 -5.150 1.00 98.12 78 VAL A N 1
ATOM 615 C CA . VAL A 1 78 ? -0.986 -6.397 -4.829 1.00 98.12 78 VAL A CA 1
ATOM 616 C C . VAL A 1 78 ? -1.257 -7.178 -3.555 1.00 98.12 78 VAL A C 1
ATOM 618 O O . VAL A 1 78 ? -0.817 -8.317 -3.428 1.00 98.12 78 VAL A O 1
ATOM 621 N N . ALA A 1 79 ? -1.974 -6.583 -2.614 1.00 98.00 79 ALA A N 1
ATOM 622 C CA . ALA A 1 79 ? -2.363 -7.223 -1.371 1.00 98.00 79 ALA A CA 1
ATOM 623 C C . ALA A 1 79 ? -3.866 -7.081 -1.142 1.00 98.00 79 ALA A C 1
ATOM 625 O O . ALA A 1 79 ? -4.441 -6.009 -1.325 1.00 98.00 79 ALA A O 1
ATOM 626 N N . HIS A 1 80 ? -4.491 -8.175 -0.727 1.00 96.81 80 HIS A N 1
ATOM 627 C CA . HIS A 1 80 ? -5.864 -8.232 -0.260 1.00 96.81 80 HIS A CA 1
ATOM 628 C C . HIS A 1 80 ? -5.850 -8.320 1.262 1.00 96.81 80 HIS A C 1
ATOM 630 O O . HIS A 1 80 ? -5.228 -9.219 1.825 1.00 96.81 80 HIS A O 1
ATOM 636 N N . VAL A 1 81 ? -6.515 -7.379 1.924 1.00 96.81 81 VAL A N 1
ATOM 637 C CA . VAL A 1 81 ? -6.376 -7.156 3.367 1.00 96.81 81 VAL A CA 1
ATOM 638 C C . VAL A 1 81 ? -7.746 -7.057 4.013 1.00 96.81 81 VAL A C 1
ATOM 640 O O . VAL A 1 81 ? -8.643 -6.411 3.470 1.00 96.81 81 VAL A O 1
ATOM 643 N N . ASP A 1 82 ? -7.901 -7.667 5.184 1.00 94.50 82 ASP A N 1
ATOM 644 C CA . ASP A 1 82 ? -9.017 -7.393 6.082 1.00 94.50 82 ASP A CA 1
ATOM 645 C C . ASP A 1 82 ? -8.650 -6.231 7.008 1.00 94.50 82 ASP A C 1
ATOM 647 O O . ASP A 1 82 ? -7.785 -6.354 7.874 1.00 94.50 82 ASP A O 1
ATOM 651 N N . GLN A 1 83 ? -9.319 -5.092 6.838 1.00 91.44 83 GLN A N 1
ATOM 652 C CA . GLN A 1 83 ? -9.042 -3.881 7.610 1.00 91.44 83 GLN A CA 1
ATOM 653 C C . GLN A 1 83 ? -9.467 -4.011 9.071 1.00 91.44 83 GLN A C 1
ATOM 655 O O . GLN A 1 83 ? -8.895 -3.340 9.924 1.00 91.44 83 GLN A O 1
ATOM 660 N N . LYS A 1 84 ? -10.452 -4.869 9.377 1.00 89.56 84 LYS A N 1
ATOM 661 C CA . LYS A 1 84 ? -10.948 -5.034 10.748 1.00 89.56 84 LYS A CA 1
ATOM 662 C C . LYS A 1 84 ? -9.933 -5.778 11.609 1.00 89.56 84 LYS A C 1
ATOM 664 O O . LYS A 1 84 ? -9.608 -5.333 12.706 1.00 89.56 84 LYS A O 1
ATOM 669 N N . ASN A 1 85 ? -9.436 -6.900 11.094 1.00 91.38 85 ASN A N 1
ATOM 670 C CA . ASN A 1 85 ? -8.444 -7.722 11.784 1.00 91.38 85 ASN A CA 1
ATOM 671 C C . ASN A 1 85 ? -7.006 -7.236 11.549 1.00 91.38 85 ASN A C 1
ATOM 673 O O . ASN A 1 85 ? -6.114 -7.624 12.294 1.00 91.38 85 ASN A O 1
ATOM 677 N N . ARG A 1 86 ? -6.795 -6.336 10.576 1.00 91.50 86 ARG A N 1
ATOM 678 C CA . ARG A 1 86 ? -5.473 -5.849 10.143 1.00 91.50 86 ARG A CA 1
ATOM 679 C C . ARG A 1 86 ? -4.581 -7.000 9.689 1.00 91.50 86 ARG A C 1
ATOM 681 O O . ARG A 1 86 ? -3.411 -7.087 10.044 1.00 91.50 86 ARG A O 1
ATOM 688 N N . GLU A 1 87 ? -5.158 -7.879 8.877 1.00 94.69 87 GLU A N 1
ATOM 689 C CA . GLU A 1 87 ? -4.494 -9.082 8.386 1.00 94.69 87 GLU A CA 1
ATOM 690 C C . GLU A 1 87 ? -4.446 -9.105 6.863 1.00 94.69 87 GLU A C 1
ATOM 692 O O . GLU A 1 87 ? -5.425 -8.800 6.172 1.00 94.69 87 GLU A O 1
ATOM 697 N N . ILE A 1 88 ? -3.290 -9.501 6.339 1.00 97.00 88 ILE A N 1
ATOM 698 C CA . ILE A 1 88 ? -3.090 -9.713 4.911 1.00 97.00 88 ILE A CA 1
ATOM 699 C C . ILE A 1 88 ? -3.663 -11.086 4.562 1.00 97.00 88 ILE A C 1
ATOM 701 O O . ILE A 1 88 ? -3.112 -12.115 4.942 1.00 97.00 88 ILE A O 1
ATOM 705 N N . LEU A 1 89 ? -4.771 -11.097 3.824 1.00 97.00 89 LEU A N 1
ATOM 706 C CA . LEU A 1 89 ? -5.432 -12.318 3.367 1.00 97.00 89 LEU A CA 1
ATOM 707 C C . LEU A 1 89 ? -4.674 -12.955 2.200 1.00 97.00 89 LEU A C 1
ATOM 709 O O . LEU A 1 89 ? -4.608 -14.177 2.093 1.00 97.00 89 LEU A O 1
ATOM 713 N N . GLN A 1 90 ? -4.136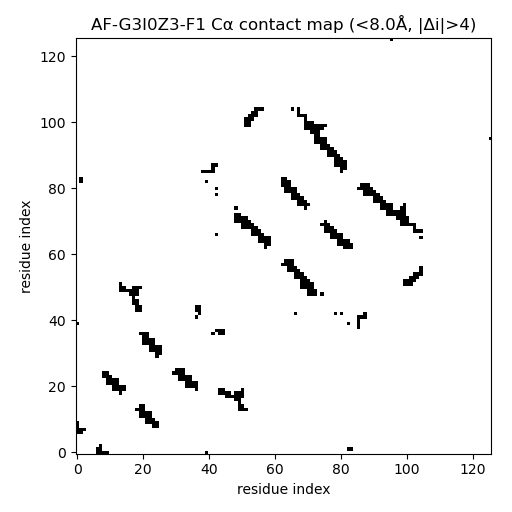 -12.128 1.299 1.00 97.38 90 GLN A N 1
ATOM 714 C CA . GLN A 1 90 ? -3.390 -12.598 0.138 1.00 97.38 90 GLN A CA 1
ATOM 715 C C . GLN A 1 90 ? -2.437 -11.529 -0.391 1.00 97.38 90 GLN A C 1
ATOM 717 O O . GLN A 1 90 ? -2.757 -10.343 -0.358 1.00 97.38 90 GLN A O 1
ATOM 722 N N . THR A 1 91 ? -1.307 -11.970 -0.942 1.00 97.75 91 THR A N 1
ATOM 723 C CA . THR A 1 91 ? -0.326 -11.111 -1.609 1.00 97.75 91 THR A CA 1
ATOM 724 C C . THR A 1 91 ? 0.071 -11.723 -2.946 1.00 97.75 91 THR A C 1
ATOM 726 O O . THR A 1 91 ? 0.343 -12.920 -3.030 1.00 97.75 91 THR A O 1
ATOM 729 N N . TRP A 1 92 ? 0.147 -10.889 -3.977 1.00 98.06 92 TRP A N 1
ATOM 730 C CA . TRP A 1 92 ? 0.675 -11.222 -5.295 1.00 98.06 92 TRP A CA 1
ATOM 731 C C . TRP A 1 92 ? 1.815 -10.277 -5.634 1.00 98.06 92 TRP A C 1
ATOM 733 O O . TRP A 1 92 ? 1.746 -9.086 -5.332 1.00 98.06 92 TRP A O 1
ATOM 743 N N . THR A 1 93 ? 2.854 -10.802 -6.274 1.00 97.31 93 THR A N 1
ATOM 744 C CA . THR A 1 93 ? 4.048 -10.031 -6.621 1.00 97.31 93 THR A CA 1
ATOM 745 C C . THR A 1 93 ? 4.520 -10.367 -8.022 1.00 97.31 93 THR A C 1
ATOM 747 O O . THR A 1 93 ? 4.517 -11.537 -8.402 1.00 97.31 93 THR A O 1
ATOM 750 N N . VAL A 1 94 ? 4.990 -9.362 -8.752 1.00 96.88 94 VAL A N 1
ATOM 751 C CA . VAL A 1 94 ? 5.683 -9.527 -10.034 1.00 96.88 94 VAL A CA 1
ATOM 752 C C . VAL A 1 94 ? 6.840 -8.534 -10.107 1.00 96.88 94 VAL A C 1
ATOM 754 O O . VAL A 1 94 ? 6.792 -7.476 -9.483 1.00 96.88 94 VAL A O 1
ATOM 757 N N . LEU A 1 95 ? 7.897 -8.898 -10.827 1.00 97.69 95 LEU A N 1
ATOM 758 C CA . LEU A 1 95 ? 9.036 -8.030 -11.100 1.00 97.69 95 LEU A CA 1
ATOM 759 C C . LEU A 1 95 ? 9.062 -7.721 -12.594 1.00 97.69 95 LEU A C 1
ATOM 761 O O . LEU A 1 95 ? 9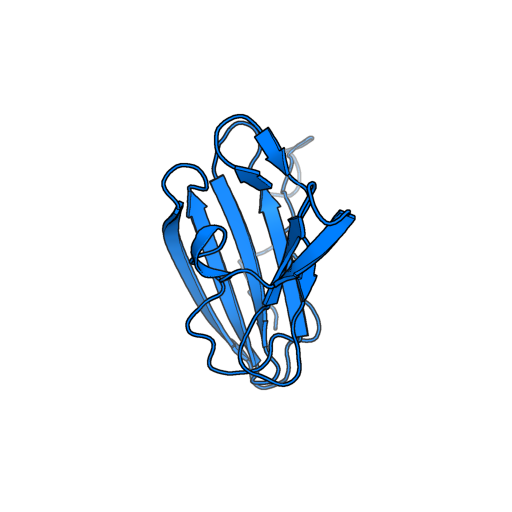.055 -8.647 -13.401 1.00 97.69 95 LEU A O 1
ATOM 765 N N . GLN A 1 96 ? 9.078 -6.435 -12.925 1.00 96.06 96 GLN A N 1
ATOM 766 C CA . GLN A 1 96 ? 9.204 -5.927 -14.285 1.00 96.06 96 GLN A CA 1
ATOM 767 C C . GLN A 1 96 ? 10.621 -5.424 -14.555 1.00 96.06 96 GLN A C 1
ATOM 769 O O . GLN A 1 96 ? 11.357 -5.091 -13.629 1.00 96.06 96 GLN A O 1
ATOM 774 N N . ASP A 1 97 ? 10.973 -5.301 -15.833 1.00 94.69 97 ASP A N 1
ATOM 775 C CA . ASP A 1 97 ? 12.321 -4.914 -16.274 1.00 94.69 97 ASP A CA 1
ATOM 776 C C . ASP A 1 97 ? 12.638 -3.414 -16.087 1.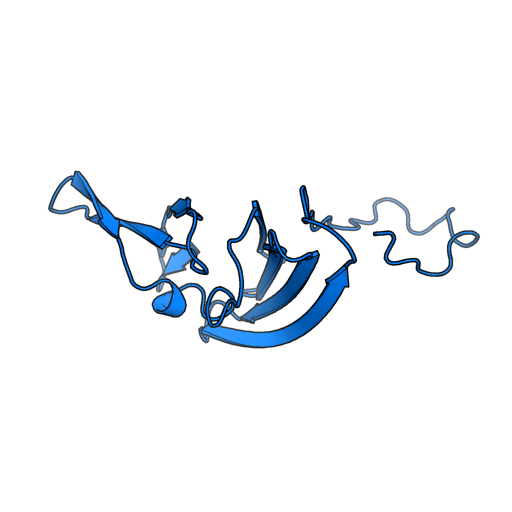00 94.69 97 ASP A C 1
ATOM 778 O O . ASP A 1 97 ? 13.747 -2.966 -16.388 1.00 94.69 97 ASP A O 1
ATOM 782 N N . GLY A 1 98 ? 11.689 -2.610 -15.595 1.00 95.19 98 GLY A N 1
ATOM 783 C CA . GLY A 1 98 ? 11.879 -1.174 -15.399 1.00 95.19 98 GLY A CA 1
ATOM 784 C C . GLY A 1 98 ? 10.929 -0.547 -14.374 1.00 95.19 98 GLY A C 1
ATOM 785 O O . GLY A 1 98 ? 10.011 -1.214 -13.899 1.00 95.19 98 GLY A O 1
ATOM 786 N N . PRO A 1 99 ? 11.137 0.738 -14.025 1.00 97.31 99 PRO A N 1
ATOM 787 C CA . PRO A 1 99 ? 10.365 1.423 -12.991 1.00 97.31 99 PRO A CA 1
ATOM 788 C C . PRO A 1 99 ? 8.860 1.439 -13.269 1.00 97.31 99 PRO A C 1
ATOM 790 O O . PRO A 1 99 ? 8.422 1.789 -14.366 1.00 97.31 99 PRO A O 1
ATOM 793 N N . ILE A 1 100 ? 8.060 1.139 -12.245 1.00 97.81 100 ILE A N 1
ATOM 794 C CA . ILE A 1 100 ? 6.599 1.158 -12.360 1.00 97.81 100 ILE A CA 1
ATOM 795 C C . ILE A 1 100 ? 6.099 2.584 -12.182 1.00 97.81 100 ILE A C 1
ATOM 797 O O . ILE A 1 100 ? 6.033 3.096 -11.070 1.00 97.81 100 ILE A O 1
ATOM 801 N N . SER A 1 101 ? 5.723 3.232 -13.280 1.00 95.25 101 SER A N 1
ATOM 802 C CA . SER A 1 101 ? 5.222 4.610 -13.253 1.00 95.25 101 SER A CA 1
ATOM 803 C C . SER A 1 101 ? 3.774 4.720 -12.772 1.00 95.25 101 SER A C 1
ATOM 805 O O . SER A 1 101 ? 3.367 5.775 -12.285 1.00 95.25 101 SER A O 1
ATOM 807 N N . ARG A 1 102 ? 2.978 3.651 -12.918 1.00 95.88 102 ARG A N 1
ATOM 808 C CA . ARG A 1 102 ? 1.565 3.638 -12.532 1.00 95.88 102 ARG A CA 1
ATOM 809 C C . ARG A 1 102 ? 1.043 2.224 -12.298 1.00 95.88 102 ARG A C 1
ATOM 811 O O . ARG A 1 102 ? 1.313 1.327 -13.087 1.00 95.88 102 ARG A O 1
ATOM 818 N N . VAL A 1 103 ? 0.222 2.050 -11.264 1.00 95.38 103 VAL A N 1
ATOM 819 C CA . VAL A 1 103 ? -0.577 0.836 -11.032 1.00 95.38 103 VAL A CA 1
ATOM 820 C C . VAL A 1 103 ? -2.001 1.235 -10.649 1.00 95.38 103 VAL A C 1
ATOM 822 O O . VAL A 1 103 ? -2.195 2.166 -9.878 1.00 95.38 103 VAL A O 1
ATOM 825 N N . ILE A 1 104 ? -3.021 0.594 -11.218 1.00 95.25 104 ILE A N 1
ATOM 826 C CA . ILE A 1 104 ? -4.421 0.961 -10.958 1.00 95.25 104 ILE A CA 1
ATOM 827 C C . ILE A 1 104 ? -5.238 -0.300 -10.713 1.00 95.25 104 ILE A C 1
ATOM 829 O O . ILE A 1 104 ? -5.198 -1.237 -11.508 1.00 95.25 104 ILE A O 1
ATOM 833 N N . VAL A 1 105 ? -6.023 -0.289 -9.641 1.00 91.56 105 VAL A N 1
ATOM 834 C CA . VAL A 1 105 ? -7.045 -1.287 -9.346 1.00 91.56 105 VAL A CA 1
ATOM 835 C C . VAL A 1 105 ? -8.386 -0.736 -9.818 1.00 91.56 105 VAL A C 1
ATOM 837 O O . VAL A 1 105 ? -8.908 0.239 -9.276 1.00 91.56 105 VAL A O 1
ATOM 840 N N . PHE A 1 106 ? -8.965 -1.367 -10.835 1.00 87.44 106 PHE A N 1
ATOM 841 C CA . PHE A 1 106 ? -10.301 -1.037 -11.321 1.00 87.44 106 PHE A CA 1
ATOM 842 C C . PHE A 1 106 ? -11.311 -2.094 -10.879 1.00 87.44 106 PHE A C 1
ATOM 844 O O . PHE A 1 106 ? -11.019 -3.287 -10.825 1.00 87.44 106 PHE A O 1
ATOM 851 N N . SER A 1 107 ? -12.523 -1.638 -10.567 1.00 82.56 107 SER A N 1
ATOM 852 C CA . SER A 1 107 ? -13.656 -2.531 -10.367 1.00 82.56 107 SER A CA 1
ATOM 853 C C . SER A 1 107 ? -14.276 -2.839 -11.720 1.00 82.56 107 SER A C 1
ATOM 855 O O . SER A 1 107 ? -14.640 -1.928 -12.464 1.00 82.56 107 SER 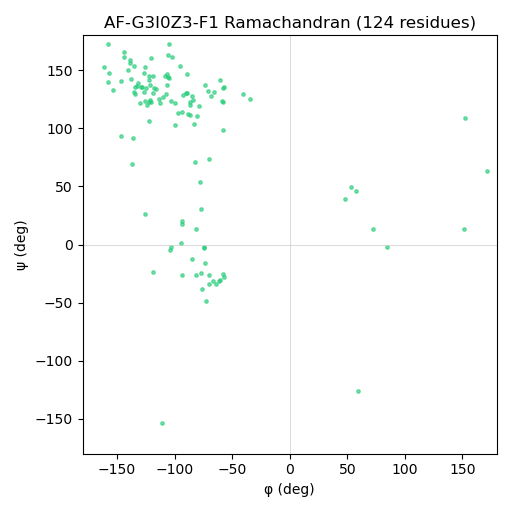A O 1
ATOM 857 N N . LEU A 1 108 ? -14.448 -4.119 -12.016 1.00 77.62 108 LEU A N 1
ATOM 858 C CA . LEU A 1 108 ? -15.349 -4.560 -13.068 1.00 77.62 108 LEU A CA 1
ATOM 859 C C . LEU A 1 108 ? -16.763 -4.588 -12.481 1.00 77.62 108 LEU A C 1
ATOM 861 O O . LEU A 1 108 ? -17.314 -5.649 -12.206 1.00 77.62 108 LEU A O 1
ATOM 865 N N . SER A 1 109 ? -17.355 -3.421 -12.220 1.00 65.38 109 SER A N 1
ATOM 866 C CA . SER A 1 109 ? -18.806 -3.366 -12.036 1.00 65.38 109 SER A CA 1
ATOM 867 C C . SER A 1 109 ? -19.433 -3.886 -13.326 1.00 65.38 109 SER A C 1
ATOM 869 O O . SER A 1 109 ? -19.120 -3.358 -14.391 1.00 65.38 109 SER A O 1
ATOM 871 N N . SER A 1 110 ? -20.278 -4.915 -13.258 1.00 53.41 110 SER A N 1
ATOM 872 C CA . SER A 1 110 ? -21.099 -5.311 -14.400 1.00 53.41 110 SER A CA 1
ATOM 873 C C . SER A 1 110 ? -22.394 -4.498 -14.400 1.00 53.41 110 SER A C 1
ATOM 875 O O . SER A 1 110 ? -23.255 -4.743 -13.553 1.00 53.41 110 SER A O 1
ATOM 877 N N . PRO A 1 111 ? -22.588 -3.587 -15.364 1.00 50.22 111 PRO A N 1
ATOM 878 C CA . PRO A 1 111 ? -23.926 -3.317 -15.864 1.00 50.22 111 PRO A CA 1
ATOM 879 C C . PRO A 1 111 ? -24.350 -4.357 -16.906 1.00 50.22 111 PRO A C 1
ATOM 881 O O . PRO A 1 111 ? -25.531 -4.642 -16.987 1.00 50.22 111 PRO A O 1
ATOM 884 N N . ASP A 1 112 ? -2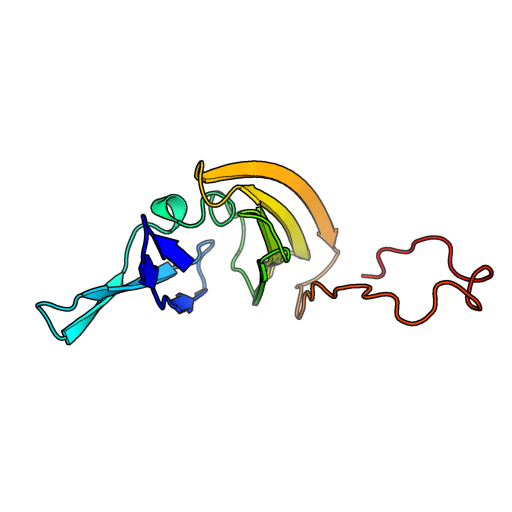3.408 -4.987 -17.622 1.00 45.25 112 ASP A N 1
ATOM 885 C CA . ASP A 1 112 ? -23.707 -5.930 -18.705 1.00 45.25 112 ASP A CA 1
ATOM 886 C C . ASP A 1 112 ? -22.657 -7.050 -18.785 1.00 45.25 112 ASP A C 1
ATOM 888 O O . ASP A 1 112 ? -21.642 -6.952 -19.473 1.00 45.25 112 ASP A O 1
ATOM 892 N N . ALA A 1 113 ? -22.920 -8.172 -18.113 1.00 45.34 113 ALA A N 1
ATOM 893 C CA . ALA A 1 113 ? -22.225 -9.442 -18.352 1.00 45.34 113 ALA A CA 1
ATOM 894 C C . ALA A 1 113 ? -22.739 -10.159 -19.624 1.00 45.34 113 ALA A C 1
ATOM 896 O O . ALA A 1 113 ? -22.731 -11.385 -19.710 1.00 45.34 113 ALA A O 1
ATOM 897 N N . LEU A 1 114 ? -23.195 -9.400 -20.623 1.00 44.72 114 LEU A N 1
ATOM 898 C CA . LEU A 1 114 ? -23.636 -9.885 -21.927 1.00 44.72 114 LEU A CA 1
ATOM 899 C C . LEU A 1 114 ? -23.044 -8.964 -23.000 1.00 44.72 114 LEU A C 1
ATOM 901 O O . LEU A 1 114 ? -23.630 -7.930 -23.297 1.00 44.72 114 LEU A O 1
ATOM 905 N N . ASN A 1 115 ? -21.857 -9.329 -23.511 1.00 36.94 115 ASN A N 1
ATOM 906 C CA . ASN A 1 115 ? -21.351 -9.094 -24.888 1.00 36.94 115 ASN A CA 1
ATOM 907 C C . ASN A 1 115 ? -19.820 -8.981 -25.037 1.00 36.94 115 ASN A C 1
ATOM 909 O O . ASN A 1 115 ? -19.353 -8.639 -26.116 1.00 36.94 115 ASN A O 1
ATOM 913 N N . PHE A 1 116 ? -19.011 -9.345 -24.036 1.00 42.38 116 PHE A N 1
ATOM 914 C CA . PHE A 1 116 ? -17.557 -9.506 -24.247 1.00 42.38 116 PHE A CA 1
ATOM 915 C C . PHE A 1 116 ? -16.998 -10.872 -23.825 1.00 42.38 116 PHE A C 1
ATOM 917 O O . PHE A 1 116 ? -15.802 -11.021 -23.582 1.00 42.38 116 PHE A O 1
ATOM 924 N N . TYR A 1 117 ? -17.828 -11.921 -23.835 1.00 39.16 117 TYR A N 1
ATOM 925 C CA . TYR A 1 117 ? -17.318 -13.289 -23.970 1.00 39.16 117 TYR A CA 1
ATOM 926 C C . TYR A 1 117 ? -16.785 -13.503 -25.398 1.00 39.16 117 TYR A C 1
ATOM 928 O O . TYR A 1 117 ? -17.449 -14.164 -26.183 1.00 39.16 117 TYR A O 1
ATOM 936 N N . SER A 1 118 ? -15.625 -12.923 -25.742 1.00 40.56 118 SER A N 1
ATOM 937 C CA . SER A 1 118 ? -14.695 -13.412 -26.788 1.00 40.56 118 SER A CA 1
ATOM 938 C C . SER A 1 118 ? -13.558 -12.412 -27.090 1.00 40.56 118 SER A C 1
ATOM 940 O O . SER A 1 118 ? -13.486 -11.884 -28.194 1.00 40.56 118 SER A O 1
ATOM 942 N N . ALA A 1 119 ? -12.700 -12.122 -26.109 1.00 39.16 119 ALA A N 1
ATOM 943 C CA . ALA A 1 119 ? -11.311 -11.618 -26.209 1.00 39.16 119 ALA A CA 1
ATOM 944 C C . ALA A 1 119 ? -11.085 -10.830 -24.913 1.00 39.16 119 ALA A C 1
ATOM 946 O O . ALA A 1 119 ? -11.742 -9.828 -24.689 1.00 39.16 119 ALA A O 1
ATOM 947 N N . PHE A 1 120 ? -10.291 -11.246 -23.941 1.00 34.09 120 PHE A N 1
ATOM 948 C CA . PHE A 1 120 ? -8.890 -11.595 -24.040 1.00 34.09 120 PHE A CA 1
ATOM 949 C C . PHE A 1 120 ? -8.568 -12.600 -22.929 1.00 34.09 120 PHE A C 1
ATOM 951 O O . PHE A 1 120 ? -8.908 -12.394 -21.764 1.00 34.09 120 PHE A O 1
ATOM 958 N N . THR A 1 121 ? -7.872 -1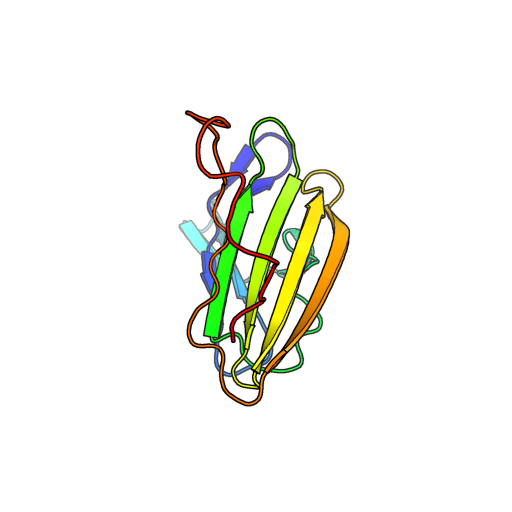3.674 -23.296 1.00 35.75 121 THR A N 1
ATOM 959 C CA . THR A 1 121 ? -6.923 -14.358 -22.413 1.00 35.75 121 THR A CA 1
ATOM 960 C C . THR A 1 121 ? -6.146 -13.312 -21.633 1.00 35.75 121 THR A C 1
ATOM 962 O O . THR A 1 121 ? -5.625 -12.402 -22.268 1.00 35.75 121 THR A O 1
ATOM 965 N N . PHE A 1 122 ? -6.075 -13.442 -20.306 1.00 43.06 122 PHE A N 1
ATOM 966 C CA . PHE A 1 122 ? -5.208 -12.638 -19.446 1.00 43.06 122 PHE A CA 1
ATOM 967 C C . PHE A 1 122 ? -3.886 -12.292 -20.143 1.00 43.06 122 PHE A C 1
ATOM 969 O O . PHE A 1 122 ? -3.127 -13.202 -20.487 1.00 43.06 122 PHE A O 1
ATOM 976 N N . PRO A 1 123 ? -3.546 -11.001 -20.221 1.00 40.62 123 PRO A N 1
ATOM 977 C CA . PRO A 1 123 ? -2.165 -10.629 -20.068 1.00 40.62 123 PRO A CA 1
ATOM 978 C C . PRO A 1 123 ? -2.099 -9.622 -18.924 1.00 40.62 123 PRO A C 1
ATOM 980 O O . PRO A 1 123 ? -2.690 -8.543 -18.960 1.00 40.62 123 PRO A O 1
ATOM 983 N N . PHE A 1 124 ? -1.345 -9.972 -17.890 1.00 33.88 124 PHE A N 1
ATOM 984 C CA . PHE A 1 124 ? -0.623 -8.937 -17.169 1.00 33.88 124 PHE A CA 1
ATOM 985 C C . PHE A 1 124 ? 0.269 -8.262 -18.218 1.00 33.88 124 PHE A C 1
ATOM 987 O O . PHE A 1 124 ? 1.274 -8.836 -18.629 1.00 33.88 124 PHE A O 1
ATOM 994 N N . VAL A 1 125 ? -0.170 -7.122 -18.751 1.00 33.62 125 VAL A N 1
ATOM 995 C CA . VAL A 1 125 ? 0.663 -6.286 -19.615 1.00 33.62 125 VAL A CA 1
ATOM 996 C C . VAL A 1 125 ? 1.452 -5.369 -18.695 1.00 33.62 125 VAL A C 1
ATOM 998 O O . VAL A 1 125 ? 0.870 -4.650 -17.881 1.00 33.62 125 VAL A O 1
ATOM 1001 N N . VAL A 1 126 ? 2.768 -5.509 -18.808 1.00 36.38 126 VAL A N 1
ATOM 1002 C CA . VAL A 1 126 ? 3.813 -4.645 -18.255 1.00 36.38 126 VAL A CA 1
ATOM 1003 C C . VAL A 1 126 ? 3.776 -3.288 -18.935 1.00 36.38 126 VAL A C 1
ATOM 1005 O O . VAL A 1 126 ? 3.643 -3.285 -20.181 1.00 36.38 126 VAL A O 1
#